Protein AF-X1L4G8-F1 (afdb_monomer_lite)

Radius of gyration: 9.11 Å; chains: 1; bounding box: 26×16×16 Å

Organism: NCBI:txid412755

InterPro domains:
  IPR009057 Homedomain-like superfamily [SSF46689] (2-41)

Foldseek 3Di:
DADPDDPVLLVQLAVCVVVVHDLVRSCVVSVHDSVVSVVSHD

Sequence (42 aa):
MPKVITQDDIDKIAEYAGKNYSKAATAKELGVDRTTVRKYWP

pLDDT: mean 87.94, std 8.19, range [52.12, 93.75]

Structure (mmCIF, N/CA/C/O backbone):
data_AF-X1L4G8-F1
#
_entry.id   AF-X1L4G8-F1
#
loop_
_atom_site.group_PDB
_atom_site.id
_atom_site.type_symbol
_atom_site.label_atom_id
_atom_site.label_alt_id
_atom_site.label_comp_id
_atom_site.label_asym_id
_atom_site.label_entity_id
_atom_site.label_seq_id
_atom_site.pdbx_PDB_ins_code
_atom_site.Cartn_x
_atom_site.Cartn_y
_atom_site.Cartn_z
_atom_site.occupancy
_atom_site.B_iso_or_equiv
_atom_site.auth_seq_id
_atom_site.auth_comp_id
_atom_site.auth_asym_id
_atom_site.auth_atom_id
_atom_site.pdbx_PDB_model_num
ATOM 1 N N . MET A 1 1 ? 16.000 -5.621 -8.643 1.00 52.12 1 MET A N 1
ATOM 2 C CA . MET A 1 1 ? 15.001 -6.092 -9.628 1.00 52.12 1 MET A CA 1
ATOM 3 C C . MET A 1 1 ? 13.676 -5.436 -9.287 1.00 52.12 1 MET A C 1
ATOM 5 O O . MET A 1 1 ? 13.360 -5.416 -8.102 1.00 52.12 1 MET A O 1
ATOM 9 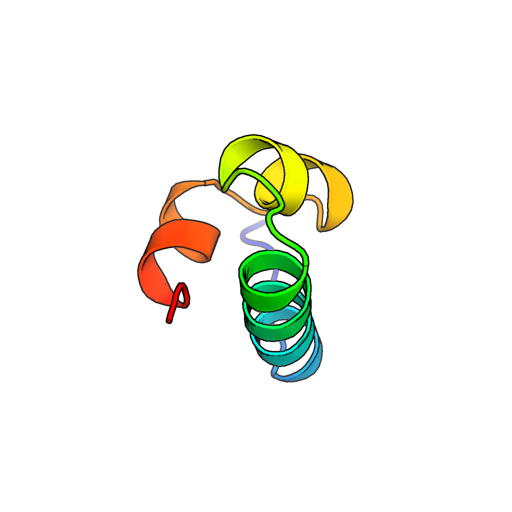N N . PRO A 1 2 ? 12.936 -4.860 -10.248 1.00 60.09 2 PRO A N 1
ATOM 10 C CA . PRO A 1 2 ? 11.590 -4.375 -9.967 1.00 60.09 2 PRO A CA 1
ATOM 11 C C . PRO A 1 2 ? 10.743 -5.554 -9.479 1.00 60.09 2 PRO A C 1
ATOM 13 O O . PRO A 1 2 ? 10.738 -6.614 -10.106 1.00 60.09 2 PRO A O 1
ATOM 16 N N . LYS A 1 3 ? 10.083 -5.394 -8.329 1.00 70.06 3 LYS A N 1
ATOM 17 C CA . LYS A 1 3 ? 9.139 -6.392 -7.828 1.00 70.06 3 LYS A CA 1
ATOM 18 C C . LYS A 1 3 ? 8.011 -6.487 -8.854 1.00 70.06 3 LYS A C 1
ATOM 20 O O . LYS A 1 3 ? 7.404 -5.469 -9.190 1.00 70.06 3 LYS A O 1
ATOM 25 N N . VAL A 1 4 ? 7.790 -7.677 -9.404 1.00 80.69 4 VAL A N 1
ATOM 26 C CA . VAL A 1 4 ? 6.662 -7.911 -10.308 1.00 80.69 4 VAL A CA 1
ATOM 27 C C . VAL A 1 4 ? 5.399 -7.740 -9.476 1.00 80.69 4 VAL A C 1
ATOM 29 O O . VAL A 1 4 ? 5.216 -8.449 -8.492 1.00 80.69 4 VAL A O 1
ATOM 32 N N . ILE A 1 5 ? 4.581 -6.753 -9.835 1.00 84.25 5 ILE A N 1
ATOM 33 C CA . ILE A 1 5 ? 3.299 -6.508 -9.176 1.00 84.25 5 ILE A CA 1
ATOM 34 C C . ILE A 1 5 ? 2.310 -7.532 -9.697 1.00 84.25 5 ILE A C 1
ATOM 36 O O . ILE A 1 5 ? 2.083 -7.614 -10.905 1.00 84.25 5 ILE A O 1
ATOM 40 N N . THR A 1 6 ? 1.752 -8.307 -8.781 1.00 89.38 6 THR A N 1
ATOM 41 C CA . THR A 1 6 ? 0.717 -9.292 -9.081 1.00 89.38 6 THR A CA 1
ATOM 42 C C . THR A 1 6 ? -0.672 -8.676 -8.936 1.00 89.38 6 THR A C 1
ATOM 44 O O . THR A 1 6 ? -0.830 -7.604 -8.349 1.00 89.38 6 THR A O 1
ATOM 47 N N . GLN A 1 7 ? -1.691 -9.352 -9.470 1.00 87.88 7 GLN A N 1
ATOM 48 C CA . GLN A 1 7 ? -3.080 -8.941 -9.260 1.00 87.88 7 GLN A CA 1
ATOM 49 C C . GLN A 1 7 ? -3.439 -8.947 -7.762 1.00 87.88 7 GLN A C 1
ATOM 51 O O . GLN A 1 7 ? -4.051 -7.997 -7.288 1.00 87.88 7 GLN A O 1
ATOM 56 N N . ASP A 1 8 ? -2.940 -9.924 -6.998 1.00 91.56 8 ASP A N 1
ATOM 57 C CA . ASP A 1 8 ? -3.127 -9.998 -5.542 1.00 91.56 8 ASP A CA 1
ATOM 58 C C . ASP A 1 8 ? -2.580 -8.763 -4.806 1.00 91.56 8 ASP A C 1
ATOM 60 O O . ASP A 1 8 ? -3.156 -8.316 -3.813 1.00 91.56 8 ASP A O 1
ATOM 64 N N . ASP A 1 9 ? -1.466 -8.188 -5.274 1.00 90.44 9 ASP A N 1
ATOM 65 C CA . ASP A 1 9 ? -0.916 -6.959 -4.692 1.00 90.44 9 ASP A CA 1
ATOM 66 C C . ASP A 1 9 ? -1.837 -5.759 -4.957 1.00 90.44 9 ASP A C 1
ATOM 68 O O . ASP A 1 9 ? -2.002 -4.906 -4.085 1.00 90.44 9 ASP A O 1
ATOM 72 N N . ILE A 1 10 ? -2.452 -5.695 -6.142 1.00 90.69 10 ILE A N 1
ATOM 73 C CA . ILE A 1 10 ? -3.414 -4.647 -6.519 1.00 90.69 10 ILE A CA 1
ATOM 74 C C . ILE A 1 10 ? -4.680 -4.763 -5.666 1.00 90.69 10 ILE A C 1
ATOM 76 O O . ILE A 1 10 ? -5.135 -3.762 -5.108 1.00 90.69 10 ILE A O 1
ATOM 80 N N . ASP A 1 11 ? -5.197 -5.977 -5.498 1.00 93.75 11 ASP A N 1
ATOM 81 C CA . ASP A 1 11 ? -6.398 -6.231 -4.703 1.00 93.75 11 ASP A CA 1
ATOM 82 C C . ASP A 1 11 ? -6.160 -5.871 -3.225 1.00 93.75 11 ASP A C 1
ATOM 84 O O . ASP A 1 11 ? -6.987 -5.200 -2.602 1.00 93.75 11 ASP A O 1
ATOM 88 N N . LYS A 1 12 ? -4.975 -6.188 -2.681 1.00 92.75 12 LYS A N 1
ATOM 89 C CA . LYS A 1 12 ? -4.572 -5.748 -1.334 1.00 92.75 12 LYS A CA 1
ATOM 90 C C . LYS A 1 12 ? -4.436 -4.232 -1.217 1.00 92.75 12 LYS A C 1
ATOM 92 O O . LYS A 1 12 ? -4.788 -3.675 -0.178 1.00 92.75 12 LYS A O 1
ATOM 97 N N . ILE A 1 13 ? -3.932 -3.537 -2.243 1.00 91.94 13 ILE A N 1
ATOM 98 C CA . ILE A 1 13 ? -3.877 -2.063 -2.243 1.00 91.94 13 ILE A CA 1
ATOM 99 C C . ILE A 1 13 ? -5.290 -1.482 -2.114 1.00 91.94 13 ILE A C 1
ATOM 101 O O . ILE A 1 13 ? -5.501 -0.588 -1.290 1.00 91.94 13 ILE A O 1
ATOM 105 N N . ALA A 1 14 ? -6.253 -2.005 -2.877 1.00 91.38 14 ALA A N 1
ATOM 106 C CA . ALA A 1 14 ? -7.649 -1.578 -2.807 1.00 91.38 14 ALA A CA 1
ATOM 107 C C . ALA A 1 14 ? -8.288 -1.898 -1.443 1.00 91.38 14 ALA A C 1
ATOM 109 O O . ALA A 1 14 ? -8.963 -1.047 -0.859 1.00 91.38 14 ALA A O 1
ATOM 110 N N . GLU A 1 15 ? -8.016 -3.082 -0.887 1.00 93.50 15 GLU A N 1
ATOM 111 C CA . GLU A 1 15 ? -8.479 -3.477 0.446 1.00 93.50 15 GLU A CA 1
ATOM 112 C C . GLU A 1 15 ? -7.942 -2.535 1.538 1.00 93.50 15 GLU A C 1
ATOM 114 O O . GLU A 1 15 ? -8.693 -2.061 2.396 1.00 93.50 15 GLU A O 1
ATOM 119 N N . TYR A 1 16 ? -6.648 -2.208 1.493 1.00 92.56 16 TYR A N 1
ATOM 120 C CA . TYR A 1 16 ? -6.029 -1.284 2.441 1.00 92.56 16 TYR A CA 1
ATOM 121 C C . TYR A 1 16 ? -6.570 0.140 2.305 1.00 92.56 16 TYR A C 1
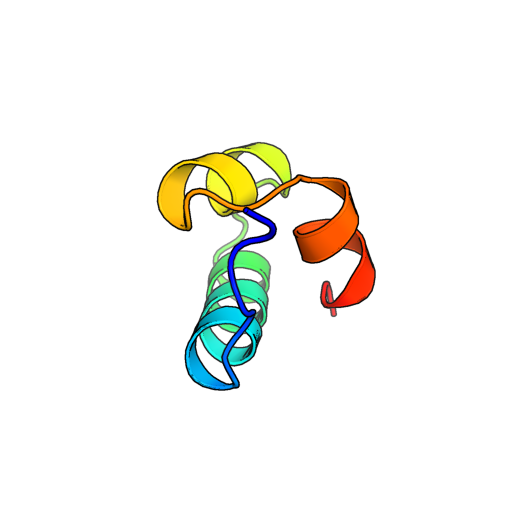ATOM 123 O O . TYR A 1 16 ? -6.796 0.802 3.323 1.00 92.56 16 TYR A O 1
ATOM 131 N N . ALA A 1 17 ? -6.839 0.599 1.082 1.00 89.44 17 ALA A N 1
ATOM 132 C CA . ALA A 1 17 ? -7.481 1.889 0.856 1.00 89.44 17 ALA A CA 1
ATOM 133 C C . ALA A 1 17 ? -8.873 1.949 1.515 1.00 89.44 17 ALA A C 1
ATOM 135 O O . ALA A 1 17 ? -9.173 2.914 2.217 1.00 89.44 17 ALA A O 1
ATOM 136 N N . GLY A 1 18 ? -9.680 0.887 1.386 1.00 89.81 18 GLY A N 1
ATOM 137 C CA . GLY A 1 18 ? -10.988 0.775 2.046 1.00 89.81 18 GLY A CA 1
ATOM 138 C C . GLY A 1 18 ? -10.916 0.705 3.578 1.00 89.81 18 GLY A C 1
ATOM 139 O O . GLY A 1 18 ? -11.833 1.145 4.267 1.00 89.81 18 GLY A O 1
ATOM 140 N N . LYS A 1 19 ? -9.801 0.213 4.129 1.00 90.88 19 LYS A N 1
ATOM 141 C CA . LYS A 1 19 ? -9.526 0.146 5.576 1.00 90.88 19 LYS A CA 1
ATOM 142 C C . LYS A 1 19 ? -8.900 1.422 6.155 1.00 90.88 19 LYS A C 1
ATOM 144 O O . LYS A 1 19 ? -8.425 1.398 7.288 1.00 90.88 19 LYS A O 1
ATOM 149 N N . ASN A 1 20 ? -8.888 2.533 5.412 1.00 88.31 20 ASN A N 1
ATOM 150 C CA . ASN A 1 20 ? -8.286 3.807 5.831 1.00 88.31 20 ASN A CA 1
ATOM 151 C C . ASN A 1 20 ? -6.763 3.745 6.083 1.00 88.31 20 ASN A C 1
ATOM 153 O O . ASN A 1 20 ? -6.205 4.565 6.818 1.00 88.31 20 ASN A O 1
ATOM 157 N N . TYR A 1 21 ? -6.051 2.805 5.454 1.00 91.12 21 TYR A N 1
ATOM 158 C CA . TYR A 1 21 ? -4.590 2.818 5.493 1.00 91.12 21 TYR A CA 1
ATOM 159 C C . TYR A 1 21 ? -4.040 3.997 4.688 1.00 91.12 21 TYR A C 1
ATOM 161 O O . TYR A 1 21 ? -4.553 4.379 3.635 1.00 91.12 21 TYR A O 1
ATOM 169 N N . SER A 1 22 ? -2.920 4.551 5.150 1.00 91.25 22 SER A N 1
ATOM 170 C CA . SER A 1 22 ? -2.179 5.528 4.357 1.00 91.25 22 SER A CA 1
ATOM 171 C C . SER A 1 22 ? -1.412 4.836 3.226 1.00 91.25 22 SER A C 1
ATOM 173 O O . SER A 1 22 ? -0.848 3.759 3.413 1.00 91.25 22 SER A O 1
ATOM 175 N N . LYS A 1 23 ? -1.266 5.508 2.077 1.00 90.62 23 LYS A N 1
ATOM 176 C CA . LYS A 1 23 ? -0.455 5.016 0.940 1.00 90.62 23 LYS A CA 1
ATOM 177 C C . LYS A 1 23 ? 0.971 4.617 1.344 1.00 90.62 23 LYS A C 1
ATOM 179 O O . LYS A 1 23 ? 1.567 3.738 0.734 1.00 90.62 23 LYS A O 1
ATOM 184 N N . ALA A 1 24 ? 1.535 5.291 2.350 1.00 92.56 24 ALA A N 1
ATOM 185 C CA . ALA A 1 24 ? 2.861 4.983 2.880 1.00 92.56 24 ALA A CA 1
ATOM 186 C C . ALA A 1 24 ? 2.868 3.688 3.709 1.00 92.56 24 ALA A C 1
ATOM 188 O O . ALA A 1 24 ? 3.788 2.887 3.566 1.00 92.56 24 ALA A O 1
ATOM 189 N N . ALA A 1 25 ? 1.840 3.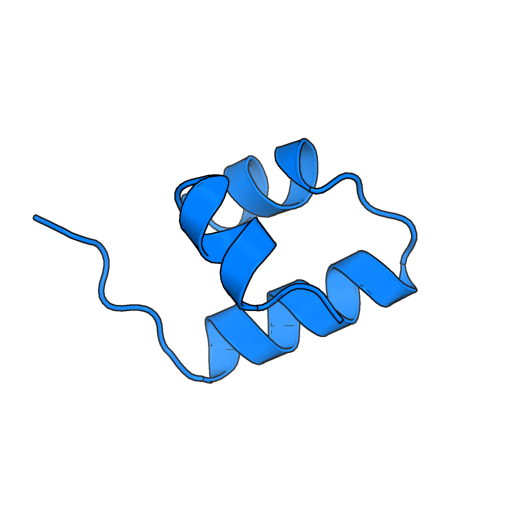464 4.532 1.00 92.50 25 ALA A N 1
ATOM 190 C CA . ALA A 1 25 ? 1.675 2.217 5.275 1.00 92.50 25 ALA A CA 1
ATOM 191 C C . ALA A 1 25 ? 1.466 1.034 4.321 1.00 92.50 25 ALA A C 1
ATOM 193 O O . ALA A 1 25 ? 2.152 0.027 4.445 1.00 92.50 25 ALA A O 1
ATOM 194 N N . THR A 1 26 ? 0.617 1.198 3.304 1.00 92.06 26 THR A N 1
ATOM 195 C CA . THR A 1 26 ? 0.390 0.185 2.264 1.00 92.06 26 THR A CA 1
ATOM 196 C C . THR A 1 26 ? 1.670 -0.164 1.500 1.00 92.06 26 THR A C 1
ATOM 198 O O . THR A 1 26 ? 1.958 -1.338 1.293 1.00 92.06 26 THR A O 1
ATOM 201 N N . ALA A 1 27 ? 2.476 0.838 1.129 1.00 91.56 27 ALA A N 1
ATOM 202 C CA . ALA A 1 27 ? 3.768 0.624 0.469 1.00 91.56 27 ALA A CA 1
ATOM 203 C C . ALA A 1 27 ? 4.735 -0.193 1.342 1.00 91.56 27 ALA A C 1
ATOM 205 O O . ALA A 1 27 ? 5.414 -1.092 0.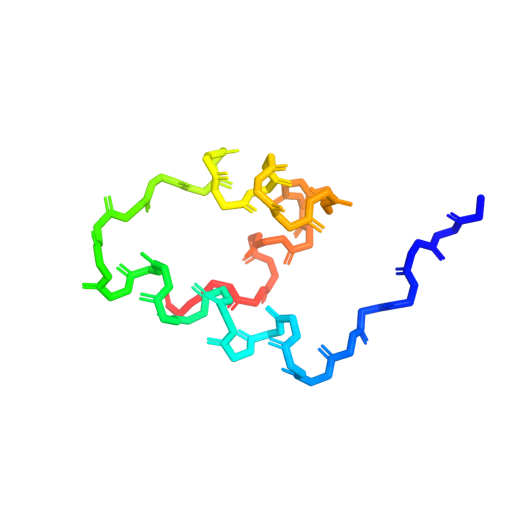848 1.00 91.56 27 ALA A O 1
ATOM 206 N N . LYS A 1 28 ? 4.765 0.096 2.649 1.00 91.62 28 LYS A N 1
ATOM 207 C CA . LYS A 1 28 ? 5.611 -0.605 3.618 1.00 91.62 28 LYS A CA 1
ATOM 208 C C . LYS A 1 28 ? 5.163 -2.053 3.837 1.00 91.62 28 LYS A C 1
ATOM 210 O O . LYS A 1 28 ? 6.010 -2.936 3.799 1.00 91.62 28 LYS A O 1
ATOM 215 N N . GLU A 1 29 ? 3.864 -2.288 4.022 1.00 90.75 29 GLU A N 1
ATOM 216 C CA . GLU A 1 29 ? 3.290 -3.630 4.222 1.00 90.75 29 GLU A CA 1
ATOM 217 C C . GLU A 1 29 ? 3.506 -4.537 3.011 1.00 90.75 29 GLU A C 1
ATOM 219 O O . GLU A 1 29 ? 3.953 -5.674 3.130 1.00 90.75 29 GLU A O 1
ATOM 224 N N . LEU A 1 30 ? 3.254 -4.013 1.812 1.00 87.12 30 LEU A N 1
ATOM 225 C CA . LEU A 1 30 ? 3.402 -4.783 0.581 1.00 87.12 30 LEU A CA 1
ATOM 226 C C . LEU A 1 30 ? 4.853 -4.835 0.088 1.00 87.12 30 LEU A C 1
ATOM 228 O O . LEU A 1 30 ? 5.153 -5.573 -0.852 1.00 87.12 30 LEU A O 1
ATOM 232 N N . GLY A 1 31 ? 5.769 -4.072 0.693 1.00 89.62 31 GLY A N 1
ATOM 233 C CA . GLY A 1 31 ? 7.156 -3.952 0.242 1.00 89.62 31 GLY A CA 1
ATOM 234 C C . GLY A 1 31 ? 7.243 -3.515 -1.222 1.00 89.62 31 GLY A C 1
ATOM 235 O O . GLY A 1 31 ? 7.977 -4.120 -2.005 1.00 89.62 31 GLY A O 1
ATOM 236 N N . VAL A 1 32 ? 6.427 -2.531 -1.603 1.00 88.12 32 VAL A N 1
ATOM 237 C CA . VAL A 1 32 ? 6.347 -1.962 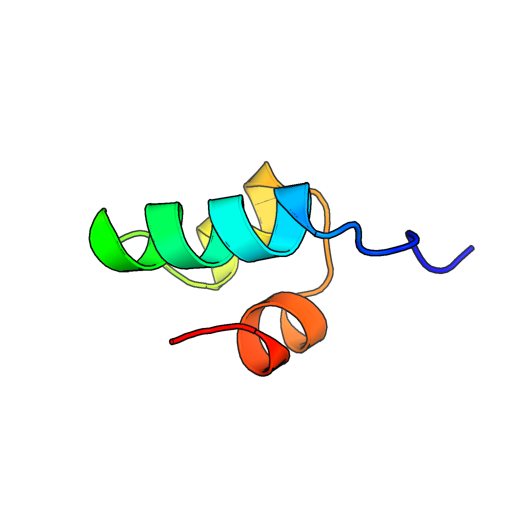-2.956 1.00 88.12 32 VAL A CA 1
ATOM 238 C C . VAL A 1 32 ? 6.586 -0.461 -2.900 1.00 88.12 32 VAL A C 1
ATOM 240 O O . VAL A 1 32 ? 6.334 0.190 -1.886 1.00 88.12 32 VAL A O 1
ATOM 243 N N . ASP A 1 33 ? 7.024 0.113 -4.015 1.00 90.19 33 ASP A N 1
ATOM 244 C CA . ASP A 1 33 ? 7.214 1.554 -4.085 1.00 90.19 33 ASP A CA 1
ATOM 245 C C . ASP A 1 33 ? 5.894 2.313 -3.964 1.00 90.19 33 ASP A C 1
ATOM 247 O O . ASP A 1 33 ? 4.838 1.928 -4.474 1.00 90.19 33 ASP A O 1
ATOM 251 N N . ARG A 1 34 ? 5.977 3.484 -3.334 1.00 89.12 34 ARG A N 1
ATOM 252 C CA . ARG A 1 34 ? 4.830 4.378 -3.152 1.00 89.12 34 ARG A CA 1
ATOM 253 C C . ARG A 1 34 ? 4.252 4.869 -4.485 1.00 89.12 34 ARG A C 1
ATOM 255 O O . ARG A 1 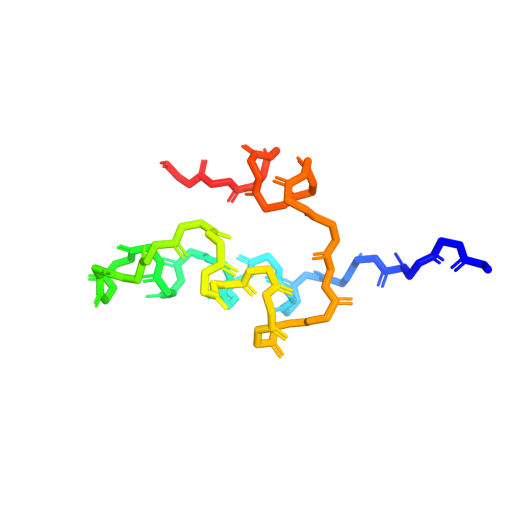34 ? 3.066 5.184 -4.558 1.00 89.12 34 ARG A O 1
ATOM 262 N N . THR A 1 35 ? 5.069 4.929 -5.536 1.00 90.75 35 THR A N 1
ATOM 263 C CA . THR A 1 35 ? 4.643 5.207 -6.918 1.00 90.75 35 THR A CA 1
ATOM 264 C C . THR A 1 35 ? 3.712 4.121 -7.440 1.00 90.75 35 THR A C 1
ATOM 266 O O . THR A 1 35 ? 2.683 4.433 -8.036 1.00 90.75 35 THR A O 1
ATOM 269 N N . THR A 1 36 ? 4.023 2.863 -7.148 1.00 89.00 36 THR A N 1
ATOM 270 C CA . THR A 1 36 ? 3.201 1.712 -7.506 1.00 89.00 36 THR A CA 1
ATOM 271 C C . THR A 1 36 ? 1.882 1.710 -6.754 1.00 89.00 36 THR A C 1
ATOM 273 O O . THR A 1 36 ? 0.830 1.590 -7.374 1.00 89.00 36 THR A O 1
ATOM 276 N N . VAL A 1 37 ? 1.920 1.960 -5.442 1.00 90.94 37 VAL A N 1
ATOM 277 C CA . VAL A 1 37 ? 0.698 2.129 -4.641 1.00 90.94 37 VAL A CA 1
ATOM 278 C C . VAL A 1 37 ? -0.163 3.256 -5.200 1.00 90.94 37 VAL A C 1
ATOM 280 O O . VAL A 1 37 ? -1.364 3.090 -5.334 1.00 90.94 37 VAL A O 1
ATOM 283 N N . ARG A 1 38 ? 0.435 4.394 -5.583 1.00 91.38 38 ARG A N 1
ATOM 284 C CA . ARG A 1 38 ? -0.296 5.525 -6.176 1.00 91.38 38 ARG A CA 1
ATOM 285 C C . ARG A 1 38 ? -0.945 5.173 -7.516 1.00 91.38 38 ARG A C 1
ATOM 287 O O . ARG A 1 38 ? -2.017 5.697 -7.787 1.00 91.38 38 ARG A O 1
ATOM 294 N N . LYS A 1 39 ? -0.299 4.344 -8.338 1.00 91.25 39 LYS A N 1
ATOM 295 C CA . LYS A 1 39 ? -0.807 3.931 -9.654 1.00 91.25 39 LYS A CA 1
ATOM 296 C C . LYS A 1 39 ? -2.078 3.084 -9.548 1.00 91.25 39 LYS A C 1
ATOM 298 O O . LYS A 1 39 ? -2.949 3.224 -10.395 1.00 91.25 39 LYS A O 1
ATOM 303 N N . TYR A 1 40 ? -2.162 2.236 -8.524 1.00 89.00 40 TYR A N 1
ATOM 304 C CA . TYR A 1 40 ? -3.271 1.301 -8.306 1.00 89.00 40 TYR A CA 1
ATOM 305 C C . TYR A 1 40 ? -4.177 1.697 -7.132 1.00 89.00 40 TYR A C 1
ATOM 307 O O . TYR A 1 40 ? -4.955 0.883 -6.646 1.00 89.00 40 TYR A O 1
ATOM 315 N N . TRP A 1 41 ? -4.057 2.933 -6.643 1.00 87.50 41 TRP A N 1
ATOM 316 C CA . TRP A 1 41 ? -4.919 3.434 -5.579 1.00 87.50 41 TRP A CA 1
ATOM 317 C C . TRP A 1 41 ? -6.305 3.761 -6.156 1.00 87.50 41 TRP A C 1
ATOM 319 O O . TRP A 1 41 ? -6.336 4.498 -7.146 1.00 87.50 41 TRP A O 1
ATOM 329 N N . PRO A 1 42 ? -7.404 3.254 -5.567 1.00 83.88 42 PRO A N 1
ATOM 330 C CA . PRO A 1 42 ? -8.759 3.580 -6.009 1.00 83.88 42 PRO A CA 1
ATOM 331 C C . PRO A 1 42 ? -9.132 5.050 -5.767 1.00 83.88 42 PRO A C 1
ATOM 333 O O . PRO A 1 42 ? -8.536 5.697 -4.869 1.00 83.88 42 PRO A O 1
#

Secondary structure (DSSP, 8-state):
-PPPPPHHHHHHHHHHHHTT--HHHHHHHHT--HHHHHHT--